Protein AF-A0A6M3J119-F1 (afdb_monomer_lite)

pLDDT: mean 86.16, std 17.38, range [34.91, 98.38]

InterPro domains:
  IPR001387 Cro/C1-type, helix-turn-helix domain [PF01381] (17-54)
  IPR001387 Cro/C1-type, helix-turn-helix domain [PS50943] (17-53)
  IPR001387 Cro/C1-type, helix-turn-helix domain [cd00093] (17-53)
  IPR010982 Lambda repressor-like, DNA-binding domain superfamily [G3DSA:1.10.260.40] (16-70)
  IPR010982 Lambda repressor-like, DNA-binding domain superfamily [SSF47413] (17-63)

Sequence (71 aa):
MKNKADDDGAISGLATKEIRLALGLSQEAWAKRLGVKRVATISRWENGHRAPNEHFHRRIRNAAAEVGVEL

Organism: NCBI:txid1070528

Foldseek 3Di:
DPDPQPPDLFDALCLLVVLCVLVVHDLVRSCVQQVNPDSVVSVCRNVRVDGDDPSSSVSSQVSCVVSVHHD

Secondary structure (DSSP, 8-state):
---TTSSSSPPPHHHHHHHHHHTT--HHHHHHHHT-S-HHHHHHHHTTSSPPPHHHHHHHHHHHHHTT---

Structure (mmCIF, N/CA/C/O backbone):
data_AF-A0A6M3J119-F1
#
_entry.id   AF-A0A6M3J119-F1
#
loop_
_atom_site.group_PDB
_atom_site.id
_atom_site.type_symbol
_atom_site.label_atom_id
_atom_site.label_alt_id
_atom_site.label_comp_id
_atom_site.label_asym_id
_atom_site.label_entity_id
_atom_site.label_seq_id
_atom_site.pdbx_PDB_ins_code
_atom_site.Cartn_x
_atom_site.Cartn_y
_atom_site.Cartn_z
_atom_site.occupancy
_atom_site.B_iso_or_equiv
_atom_site.auth_seq_id
_atom_site.auth_comp_id
_atom_site.auth_asym_id
_atom_site.auth_atom_id
_atom_site.pdbx_PDB_model_num
ATOM 1 N N . MET A 1 1 ? 7.771 9.313 -22.395 1.00 35.81 1 MET A N 1
ATOM 2 C CA . MET A 1 1 ? 8.037 7.860 -22.490 1.00 35.81 1 MET A CA 1
ATOM 3 C C . MET A 1 1 ? 6.798 7.154 -21.966 1.00 35.81 1 MET A C 1
ATOM 5 O O . MET A 1 1 ? 6.488 7.316 -20.795 1.00 35.81 1 MET A O 1
ATOM 9 N N . LYS A 1 2 ? 6.017 6.515 -22.845 1.00 34.91 2 LYS A N 1
ATOM 10 C CA . LYS A 1 2 ? 4.813 5.760 -22.461 1.00 34.91 2 LYS A CA 1
ATOM 11 C C . LYS A 1 2 ? 5.289 4.444 -21.844 1.00 34.91 2 LYS A C 1
ATOM 13 O O . LYS A 1 2 ? 6.062 3.737 -22.488 1.00 34.91 2 LYS A O 1
ATOM 18 N N . ASN A 1 3 ? 4.946 4.182 -20.585 1.00 39.09 3 ASN A N 1
ATOM 19 C CA . ASN A 1 3 ? 5.425 2.993 -19.890 1.00 39.09 3 ASN A CA 1
ATOM 20 C C . ASN A 1 3 ? 4.647 1.780 -20.413 1.00 39.09 3 ASN A C 1
ATOM 22 O O . ASN A 1 3 ? 3.427 1.746 -20.350 1.00 39.09 3 ASN A O 1
ATOM 26 N N . LYS A 1 4 ? 5.371 0.802 -20.954 1.00 40.91 4 LYS A N 1
ATOM 27 C CA . LYS A 1 4 ? 4.876 -0.474 -21.489 1.00 40.91 4 LYS A CA 1
ATOM 28 C C . LYS A 1 4 ? 4.447 -1.413 -20.343 1.00 40.91 4 LYS A C 1
ATOM 30 O O . LYS A 1 4 ? 5.018 -2.485 -20.190 1.00 40.91 4 LYS A O 1
ATOM 35 N N . ALA A 1 5 ? 3.551 -0.962 -19.467 1.00 47.44 5 ALA A N 1
ATOM 36 C CA . ALA A 1 5 ? 3.072 -1.727 -18.310 1.00 47.44 5 ALA A CA 1
ATOM 37 C C . ALA A 1 5 ? 1.547 -1.916 -18.301 1.00 47.44 5 ALA A C 1
ATOM 39 O O . ALA A 1 5 ? 1.039 -2.611 -17.428 1.00 47.44 5 ALA A O 1
ATOM 40 N N . ASP A 1 6 ? 0.840 -1.334 -19.271 1.00 43.62 6 ASP A N 1
ATOM 41 C CA . ASP A 1 6 ? -0.618 -1.224 -19.217 1.00 43.62 6 ASP A CA 1
ATOM 42 C C . ASP A 1 6 ? -1.355 -2.423 -19.863 1.00 43.62 6 ASP A C 1
ATOM 44 O O . ASP A 1 6 ? -2.568 -2.501 -19.731 1.00 43.62 6 ASP A O 1
ATOM 48 N N . ASP A 1 7 ? -0.652 -3.383 -20.492 1.00 44.94 7 ASP A N 1
ATOM 49 C CA . ASP A 1 7 ? -1.281 -4.455 -21.305 1.00 44.94 7 ASP A CA 1
ATOM 50 C C . ASP A 1 7 ? -1.161 -5.906 -20.762 1.00 44.94 7 ASP A C 1
ATOM 52 O O . ASP A 1 7 ? -1.820 -6.791 -21.296 1.00 44.94 7 ASP A O 1
ATOM 56 N N . ASP A 1 8 ? -0.400 -6.187 -19.689 1.00 49.06 8 ASP A N 1
ATOM 57 C CA . ASP A 1 8 ? -0.094 -7.578 -19.251 1.00 49.06 8 ASP A CA 1
ATOM 58 C C . ASP A 1 8 ? -0.605 -7.949 -17.831 1.00 49.06 8 ASP A C 1
ATOM 60 O O . ASP A 1 8 ? -0.013 -8.773 -17.131 1.00 49.06 8 ASP A O 1
ATOM 64 N N . GLY A 1 9 ? -1.685 -7.330 -17.336 1.00 57.66 9 GLY A N 1
ATOM 65 C CA . GLY A 1 9 ? -2.234 -7.642 -15.997 1.00 57.66 9 GLY A CA 1
ATOM 66 C C . GLY A 1 9 ? -1.343 -7.200 -14.821 1.00 57.66 9 GLY A C 1
ATOM 67 O O . GLY A 1 9 ? -1.481 -7.677 -13.687 1.00 57.66 9 GLY A O 1
ATOM 68 N N . ALA A 1 10 ? -0.400 -6.290 -15.085 1.00 67.81 10 ALA A N 1
ATOM 69 C CA . ALA A 1 10 ? 0.463 -5.689 -14.081 1.00 67.81 10 ALA A CA 1
ATOM 70 C C . ALA A 1 10 ? -0.279 -4.565 -13.344 1.00 67.81 10 ALA A C 1
ATOM 72 O O . ALA A 1 10 ? -0.681 -3.565 -13.933 1.00 67.81 10 ALA A O 1
ATOM 73 N N . ILE A 1 11 ? -0.422 -4.697 -12.024 1.00 80.81 11 ILE A N 1
ATOM 74 C CA . ILE A 1 11 ? -1.108 -3.679 -11.224 1.00 80.81 11 ILE A CA 1
ATOM 75 C C . ILE A 1 11 ? -0.255 -2.415 -11.158 1.00 80.81 11 ILE A C 1
ATOM 77 O O . ILE A 1 11 ? 0.869 -2.432 -10.643 1.00 80.81 11 ILE A O 1
ATOM 81 N N . SER A 1 12 ? -0.808 -1.304 -11.640 1.00 86.56 12 SER A N 1
ATOM 82 C CA . SER A 1 12 ? -0.138 -0.011 -11.588 1.00 86.56 12 SER A CA 1
ATOM 83 C C . SER A 1 12 ? -0.093 0.543 -10.160 1.00 86.56 12 SER A C 1
ATOM 85 O O . SER A 1 12 ? -0.915 0.243 -9.288 1.00 86.56 12 SER A O 1
ATOM 87 N N . GLY A 1 13 ? 0.890 1.403 -9.905 1.00 84.25 13 GLY A N 1
ATOM 88 C CA . GLY A 1 13 ? 0.982 2.108 -8.633 1.00 84.25 13 GLY A CA 1
ATOM 89 C C . GLY A 1 13 ? -0.190 3.064 -8.370 1.00 84.25 13 GLY A C 1
ATOM 90 O O . GLY A 1 13 ? -0.581 3.242 -7.216 1.00 84.25 13 GLY A O 1
ATOM 91 N N . LEU A 1 14 ? -0.795 3.614 -9.430 1.00 85.00 14 LEU A N 1
ATOM 92 C CA . LEU A 1 14 ? -1.999 4.445 -9.342 1.00 85.00 14 LEU A CA 1
ATOM 93 C C . LEU A 1 14 ? -3.213 3.628 -8.882 1.00 85.00 14 LEU A C 1
ATOM 95 O O . LEU A 1 14 ? -3.867 4.037 -7.927 1.00 85.00 14 LEU A O 1
ATOM 99 N N . ALA A 1 15 ? -3.429 2.433 -9.442 1.00 88.44 15 ALA A N 1
ATOM 100 C CA . ALA A 1 15 ? -4.495 1.531 -8.994 1.00 88.44 15 ALA A CA 1
ATOM 101 C C . ALA A 1 15 ? -4.341 1.173 -7.504 1.00 88.44 15 ALA A C 1
ATOM 103 O O . ALA A 1 15 ? -5.295 1.209 -6.731 1.00 88.44 15 ALA A O 1
ATOM 104 N N . THR A 1 16 ? -3.104 0.928 -7.052 1.00 92.31 16 THR A N 1
ATOM 105 C CA . THR A 1 16 ? -2.795 0.746 -5.621 1.00 92.31 16 THR A CA 1
ATOM 106 C C . THR A 1 16 ? -3.259 1.926 -4.754 1.00 92.31 16 THR A C 1
ATOM 108 O O . THR A 1 16 ? -3.793 1.708 -3.663 1.00 92.31 16 THR A O 1
ATOM 111 N N . LYS A 1 17 ? -3.069 3.168 -5.217 1.00 95.19 17 LYS A N 1
ATOM 112 C CA . LYS A 1 17 ? -3.476 4.376 -4.486 1.00 95.19 17 LYS A CA 1
ATOM 113 C C . LYS A 1 17 ? -4.995 4.462 -4.356 1.00 95.19 17 LYS A C 1
ATOM 115 O O . LYS A 1 17 ? -5.491 4.788 -3.281 1.00 95.19 17 LYS A O 1
ATOM 120 N N . GLU A 1 18 ? -5.716 4.176 -5.434 1.00 94.44 18 GLU A N 1
ATOM 121 C CA . GLU A 1 18 ? -7.180 4.247 -5.485 1.00 94.44 18 GLU A CA 1
ATOM 122 C C . GLU A 1 18 ? -7.821 3.245 -4.523 1.00 94.44 18 GLU A C 1
ATOM 124 O O . GLU A 1 18 ? -8.621 3.643 -3.679 1.00 94.44 18 GLU A O 1
ATOM 129 N N . ILE A 1 19 ? -7.379 1.983 -4.549 1.00 95.25 19 ILE A N 1
ATOM 130 C CA . ILE A 1 19 ? -7.849 0.936 -3.625 1.00 95.25 19 ILE A CA 1
ATOM 131 C C . ILE A 1 19 ? -7.597 1.349 -2.173 1.00 95.25 19 ILE A C 1
ATOM 133 O O . ILE A 1 19 ? -8.475 1.236 -1.318 1.00 95.25 19 ILE A O 1
ATOM 137 N N . ARG A 1 20 ? -6.396 1.866 -1.876 1.00 97.06 20 ARG A N 1
ATOM 138 C CA . ARG A 1 20 ? -6.048 2.319 -0.526 1.00 97.06 20 ARG A CA 1
ATOM 139 C C . ARG A 1 20 ? -6.990 3.421 -0.040 1.00 97.06 20 ARG A C 1
ATOM 141 O O . ARG A 1 20 ? -7.410 3.393 1.118 1.00 97.06 20 ARG A O 1
ATOM 148 N N . LEU A 1 21 ? -7.269 4.405 -0.893 1.00 96.62 21 LEU A N 1
ATOM 149 C CA . LEU A 1 21 ? -8.155 5.519 -0.562 1.00 96.62 21 LEU A CA 1
ATOM 150 C C . LEU A 1 21 ? -9.607 5.056 -0.405 1.00 96.62 21 LEU A C 1
ATOM 152 O O . LEU A 1 21 ? -10.259 5.492 0.539 1.00 96.62 21 LEU A O 1
ATOM 156 N N . ALA A 1 22 ? -10.078 4.131 -1.246 1.00 95.75 22 ALA A N 1
ATOM 157 C CA . ALA A 1 22 ? -11.406 3.527 -1.130 1.00 95.75 22 ALA A CA 1
ATOM 158 C C . ALA A 1 22 ? -11.589 2.765 0.197 1.00 95.75 22 ALA A C 1
ATOM 160 O O . ALA A 1 22 ? -12.662 2.790 0.790 1.00 95.75 22 ALA A O 1
ATOM 161 N N . LEU A 1 23 ? -10.516 2.158 0.713 1.00 95.00 23 LEU A N 1
ATOM 162 C CA . LEU A 1 23 ? -10.481 1.517 2.031 1.00 95.00 23 LEU A CA 1
ATOM 163 C C . LEU A 1 23 ? -10.293 2.502 3.204 1.00 95.00 23 LEU A C 1
ATOM 165 O O . LEU A 1 23 ? -10.228 2.068 4.354 1.00 95.00 23 LEU A O 1
ATOM 169 N N . GLY A 1 24 ? -10.138 3.805 2.945 1.00 97.12 24 GLY A N 1
ATOM 170 C CA . GLY A 1 24 ? -9.907 4.819 3.981 1.00 97.12 24 GLY A CA 1
ATOM 171 C C . GLY A 1 24 ? -8.559 4.689 4.705 1.00 97.12 24 GLY A C 1
ATOM 172 O O . GLY A 1 24 ? -8.424 5.122 5.849 1.00 97.12 24 GLY A O 1
ATOM 173 N N . LEU A 1 25 ? -7.552 4.071 4.077 1.00 97.88 25 LEU A N 1
ATOM 174 C CA . LEU A 1 25 ? -6.280 3.746 4.728 1.00 97.88 25 LEU A CA 1
ATOM 175 C C . LEU A 1 25 ? -5.191 4.799 4.473 1.00 97.88 25 LEU A C 1
ATOM 177 O O . LEU A 1 25 ? -5.012 5.306 3.361 1.00 97.88 25 LEU A O 1
ATOM 181 N N . SER A 1 26 ? -4.365 5.054 5.492 1.00 98.31 26 SER A N 1
ATOM 182 C CA . SER A 1 26 ? -3.086 5.754 5.319 1.00 98.31 26 SER A CA 1
ATOM 183 C C . SER A 1 26 ? -2.076 4.877 4.564 1.00 98.31 26 SER A C 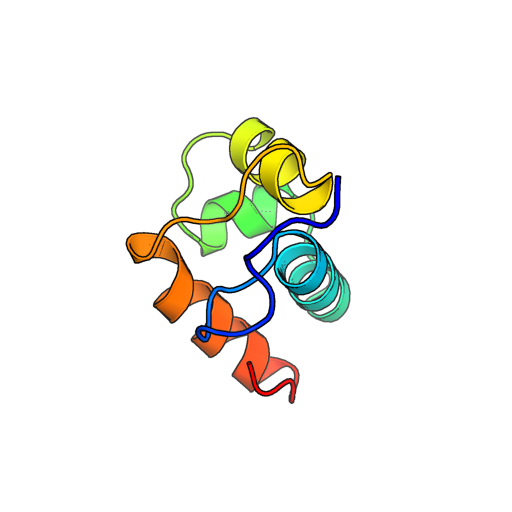1
ATOM 185 O O . SER A 1 26 ? -2.219 3.653 4.501 1.00 98.31 26 SER A O 1
ATOM 187 N N . GLN A 1 27 ? -1.013 5.473 4.008 1.00 98.19 27 GLN A N 1
ATOM 188 C CA . GLN A 1 27 ? 0.065 4.700 3.368 1.00 98.19 27 GLN A CA 1
ATOM 189 C C . GLN A 1 27 ? 0.743 3.727 4.344 1.00 98.19 27 GLN A C 1
ATOM 191 O O . GLN A 1 27 ? 1.172 2.648 3.941 1.00 98.19 27 GLN A O 1
ATOM 196 N N . GLU A 1 28 ? 0.817 4.079 5.629 1.00 98.38 28 GLU A N 1
ATOM 197 C CA . GLU A 1 28 ? 1.364 3.211 6.670 1.00 98.38 28 GLU A CA 1
ATOM 198 C C . GLU A 1 28 ? 0.451 2.018 6.967 1.00 98.38 28 GLU A C 1
ATOM 200 O O . GLU A 1 28 ? 0.909 0.873 6.976 1.00 98.38 28 GLU A O 1
ATOM 205 N N . ALA A 1 29 ? -0.853 2.260 7.128 1.00 98.12 29 ALA A N 1
ATOM 206 C CA . ALA A 1 29 ? -1.829 1.192 7.325 1.00 98.12 29 ALA A CA 1
ATOM 207 C C . ALA A 1 29 ? -1.875 0.248 6.113 1.00 98.12 29 ALA A C 1
ATOM 209 O O . ALA A 1 29 ? -1.949 -0.974 6.263 1.00 98.12 29 ALA A O 1
ATOM 210 N N . TRP A 1 30 ? -1.742 0.805 4.910 1.00 97.81 30 TRP A N 1
ATOM 211 C CA . TRP A 1 30 ? -1.645 0.035 3.679 1.00 97.81 30 TRP A CA 1
ATOM 212 C C . TRP A 1 30 ? -0.367 -0.798 3.591 1.00 97.81 30 TRP A C 1
ATOM 214 O O . TRP A 1 30 ? -0.430 -1.987 3.277 1.00 97.81 30 TRP A O 1
ATOM 224 N N . ALA A 1 31 ? 0.785 -0.224 3.952 1.00 97.69 31 ALA A N 1
ATOM 225 C CA . ALA A 1 31 ? 2.042 -0.958 4.030 1.00 97.69 31 ALA A CA 1
ATOM 226 C C . ALA A 1 31 ? 1.924 -2.149 4.993 1.00 97.69 31 ALA A C 1
ATOM 228 O O . ALA A 1 31 ? 2.265 -3.275 4.627 1.00 97.69 31 ALA A O 1
ATOM 229 N N . LYS A 1 32 ? 1.354 -1.927 6.185 1.00 97.88 32 LYS A N 1
ATOM 230 C CA . LYS A 1 32 ? 1.102 -2.980 7.178 1.00 97.88 32 LYS A CA 1
ATOM 231 C C . LYS A 1 32 ? 0.201 -4.082 6.617 1.00 97.88 32 LYS A C 1
ATOM 233 O O . LYS A 1 32 ? 0.544 -5.258 6.723 1.00 97.88 32 LYS A O 1
ATOM 238 N N . ARG A 1 33 ? -0.903 -3.714 5.963 1.00 95.94 33 ARG A N 1
ATOM 23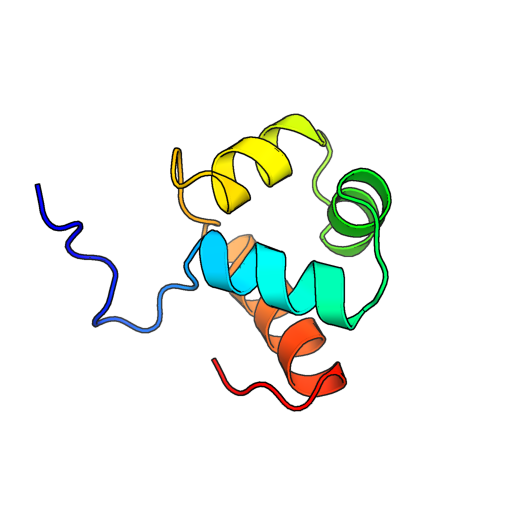9 C CA . ARG A 1 33 ? -1.850 -4.656 5.345 1.00 95.94 33 ARG A CA 1
ATOM 240 C C . ARG A 1 33 ? -1.200 -5.509 4.250 1.00 95.94 33 ARG A C 1
ATOM 242 O O . ARG A 1 33 ? -1.369 -6.730 4.219 1.00 95.94 33 ARG A O 1
ATOM 249 N N . LEU A 1 34 ? -0.396 -4.890 3.389 1.00 95.81 34 LEU A N 1
ATOM 250 C CA . LEU A 1 34 ? 0.339 -5.582 2.329 1.00 95.81 34 LEU A CA 1
ATOM 251 C C . LEU A 1 34 ? 1.598 -6.316 2.821 1.00 95.81 34 LEU A C 1
ATOM 253 O O . LEU A 1 34 ? 2.238 -7.010 2.033 1.00 95.81 34 LEU A O 1
ATOM 257 N N . GLY A 1 35 ? 1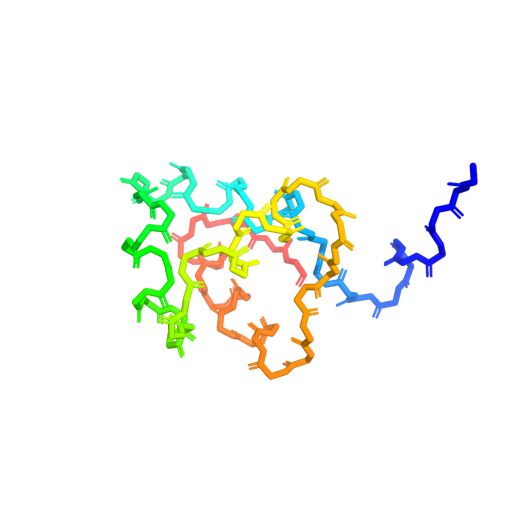.974 -6.194 4.098 1.00 96.69 35 GLY A N 1
ATOM 258 C CA . GLY A 1 35 ? 3.220 -6.757 4.628 1.00 96.69 35 GLY A CA 1
ATOM 259 C C . GLY A 1 35 ? 4.484 -6.072 4.089 1.00 96.69 35 GLY A C 1
ATOM 260 O O . GLY A 1 35 ? 5.561 -6.666 4.069 1.00 96.69 35 GLY A O 1
ATOM 261 N N . VAL A 1 36 ? 4.365 -4.827 3.629 1.00 96.69 36 VAL A N 1
ATOM 262 C CA . VAL A 1 36 ? 5.477 -3.999 3.164 1.00 96.69 36 VAL A CA 1
ATOM 263 C C . VAL A 1 36 ? 6.138 -3.338 4.372 1.00 96.69 36 VAL A C 1
ATOM 265 O O . VAL A 1 36 ? 5.521 -2.560 5.090 1.00 96.69 36 VAL A O 1
ATOM 268 N N . LYS A 1 37 ? 7.431 -3.606 4.581 1.00 94.62 37 LYS A N 1
ATOM 269 C CA . LYS A 1 37 ? 8.171 -3.117 5.761 1.00 94.62 37 LYS A CA 1
ATOM 270 C C . LYS A 1 37 ? 8.380 -1.598 5.801 1.00 94.62 37 LYS A C 1
ATOM 272 O O . LYS A 1 37 ? 8.644 -1.057 6.866 1.00 94.62 37 LYS A O 1
ATOM 277 N N . ARG A 1 38 ? 8.362 -0.914 4.651 1.00 96.06 38 ARG A N 1
ATOM 278 C CA . ARG A 1 38 ? 8.699 0.516 4.541 1.00 96.06 38 ARG A CA 1
ATOM 279 C C . ARG A 1 38 ? 7.592 1.278 3.823 1.00 96.06 38 ARG A C 1
ATOM 281 O O . ARG A 1 38 ? 7.323 1.000 2.657 1.00 96.06 38 ARG A O 1
ATOM 288 N N . VAL A 1 39 ? 7.051 2.311 4.465 1.00 96.81 39 VAL A N 1
ATOM 289 C CA . VAL A 1 39 ? 6.041 3.210 3.871 1.00 96.81 39 VAL A CA 1
ATOM 290 C C . VAL A 1 39 ? 6.562 3.891 2.598 1.00 96.81 39 VAL A C 1
ATOM 292 O O . VAL A 1 39 ? 5.827 4.053 1.629 1.00 96.81 39 VAL A O 1
ATOM 295 N N . ALA A 1 40 ? 7.865 4.185 2.529 1.00 97.19 40 ALA A N 1
ATOM 296 C CA . ALA A 1 40 ? 8.500 4.751 1.336 1.00 97.19 40 ALA A CA 1
ATOM 297 C C . ALA A 1 40 ? 8.342 3.876 0.074 1.00 97.19 40 ALA A C 1
ATOM 299 O O . ALA A 1 40 ? 8.340 4.402 -1.038 1.00 97.19 40 ALA A O 1
ATOM 300 N N . THR A 1 41 ? 8.192 2.554 0.220 1.00 96.38 41 THR A N 1
ATOM 301 C CA . THR A 1 41 ? 7.905 1.665 -0.915 1.00 96.38 41 THR A CA 1
ATOM 302 C C . THR A 1 41 ? 6.507 1.924 -1.474 1.00 96.38 41 THR A C 1
ATOM 304 O O . THR A 1 41 ? 6.369 2.029 -2.688 1.00 96.3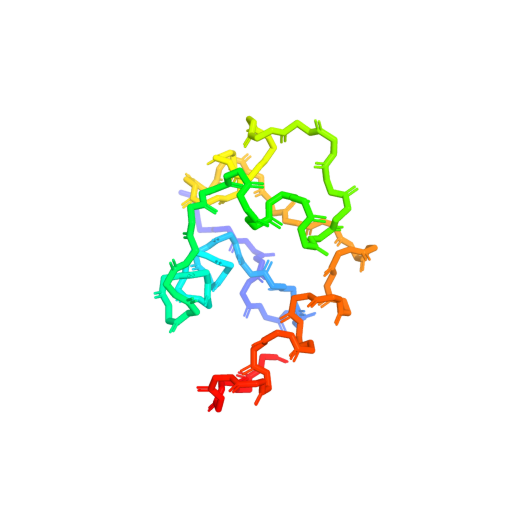8 41 THR A O 1
ATOM 307 N N . ILE A 1 42 ? 5.506 2.109 -0.604 1.00 97.25 42 ILE A N 1
ATOM 308 C CA . ILE A 1 42 ? 4.140 2.474 -1.006 1.00 97.25 42 ILE A CA 1
ATOM 309 C C . ILE A 1 42 ? 4.142 3.818 -1.730 1.00 97.25 42 ILE A C 1
ATOM 311 O O . ILE A 1 42 ? 3.622 3.917 -2.835 1.00 97.25 42 ILE A O 1
ATOM 315 N N . SER A 1 43 ? 4.803 4.831 -1.164 1.00 96.69 43 SER A N 1
ATOM 316 C CA . SER A 1 43 ? 4.898 6.150 -1.800 1.00 96.69 43 SER A CA 1
ATOM 317 C C . SER A 1 43 ? 5.531 6.080 -3.198 1.00 96.69 43 SER A C 1
ATOM 319 O O . SER A 1 43 ? 5.025 6.685 -4.139 1.00 96.69 43 SER A O 1
ATOM 321 N N . ARG A 1 44 ? 6.591 5.282 -3.390 1.00 95.50 44 ARG A N 1
ATOM 322 C CA . ARG A 1 44 ? 7.195 5.082 -4.721 1.00 95.50 44 ARG A CA 1
ATOM 323 C C . ARG A 1 44 ? 6.252 4.400 -5.706 1.00 95.50 44 ARG A C 1
ATOM 325 O O . ARG A 1 44 ? 6.310 4.729 -6.888 1.00 95.50 44 ARG A O 1
ATOM 332 N N . TRP A 1 45 ? 5.413 3.477 -5.237 1.00 95.56 45 TRP A N 1
ATOM 333 C CA . TRP A 1 45 ? 4.378 2.881 -6.075 1.00 95.56 45 TRP A CA 1
ATOM 334 C C . TRP A 1 45 ? 3.349 3.918 -6.489 1.00 95.56 45 TRP A C 1
ATOM 336 O O . TRP A 1 45 ? 3.191 4.186 -7.673 1.00 95.56 45 TRP A O 1
ATOM 346 N N . GLU A 1 46 ? 2.732 4.583 -5.524 1.00 95.38 46 GLU A N 1
ATOM 347 C CA . GLU A 1 46 ? 1.629 5.515 -5.769 1.00 95.38 46 GLU A CA 1
ATOM 348 C C . GLU A 1 46 ? 2.011 6.748 -6.594 1.00 95.38 46 GLU A C 1
ATOM 350 O O . GLU A 1 46 ? 1.142 7.360 -7.209 1.00 95.38 46 GLU A O 1
ATOM 355 N N . ASN A 1 47 ? 3.297 7.104 -6.626 1.00 93.62 47 ASN A N 1
ATOM 356 C CA . ASN A 1 47 ? 3.831 8.191 -7.451 1.00 93.62 47 ASN A CA 1
ATOM 357 C C . ASN A 1 47 ? 4.432 7.708 -8.786 1.00 93.62 47 ASN A C 1
ATOM 359 O O . ASN A 1 47 ? 5.078 8.481 -9.487 1.00 93.62 47 ASN A O 1
ATOM 363 N N . GLY A 1 48 ? 4.276 6.427 -9.138 1.00 90.00 48 GLY A N 1
ATOM 364 C CA . GLY A 1 48 ? 4.729 5.884 -10.422 1.00 90.00 48 GLY A CA 1
ATOM 365 C C . GLY A 1 48 ? 6.247 5.717 -10.558 1.00 90.00 48 GLY A C 1
ATOM 366 O O . GLY A 1 48 ? 6.726 5.343 -11.625 1.00 90.00 48 GLY A O 1
ATOM 367 N N . HIS A 1 49 ? 7.022 5.930 -9.489 1.00 91.62 49 HIS A N 1
ATOM 368 C CA . HIS A 1 49 ? 8.470 5.700 -9.502 1.00 91.62 49 HIS A CA 1
ATOM 369 C C . HIS A 1 49 ? 8.826 4.218 -9.678 1.00 91.62 49 HIS A C 1
ATOM 371 O O . HIS A 1 49 ? 9.917 3.893 -10.145 1.00 91.62 49 HIS A O 1
ATOM 377 N N . ARG A 1 50 ? 7.939 3.305 -9.263 1.00 89.75 50 ARG A N 1
ATOM 378 C CA . ARG A 1 50 ? 8.089 1.856 -9.454 1.00 89.75 50 ARG A CA 1
ATOM 379 C C . ARG A 1 50 ? 6.721 1.177 -9.420 1.00 89.75 50 ARG A C 1
ATOM 381 O O . ARG A 1 50 ? 5.872 1.610 -8.663 1.00 89.75 50 ARG A O 1
ATOM 388 N N . ALA A 1 51 ? 6.517 0.077 -10.135 1.00 90.00 51 ALA A N 1
ATOM 389 C CA . ALA A 1 51 ? 5.334 -0.762 -9.930 1.00 90.00 51 ALA A CA 1
ATOM 390 C C . ALA A 1 51 ? 5.515 -1.728 -8.733 1.00 90.00 51 ALA A C 1
ATOM 392 O O . ALA A 1 51 ? 6.651 -2.123 -8.423 1.00 90.00 51 ALA A O 1
ATOM 393 N N . PRO A 1 52 ? 4.425 -2.143 -8.060 1.00 91.69 52 PRO A N 1
ATOM 394 C CA . PRO A 1 52 ? 4.431 -3.329 -7.212 1.00 91.69 52 PRO A CA 1
ATOM 395 C C . PRO A 1 52 ? 4.919 -4.548 -8.002 1.00 91.69 52 PRO A C 1
ATOM 397 O O . PRO A 1 52 ? 4.570 -4.720 -9.169 1.00 91.69 52 PRO A O 1
ATOM 400 N N . ASN A 1 53 ? 5.731 -5.398 -7.372 1.00 90.56 53 ASN A N 1
ATOM 401 C CA . ASN A 1 53 ? 6.127 -6.667 -7.983 1.00 90.56 53 ASN A CA 1
ATOM 402 C C . ASN A 1 53 ? 5.030 -7.732 -7.798 1.00 90.56 53 ASN A C 1
ATOM 404 O O . ASN A 1 53 ? 4.099 -7.557 -7.007 1.00 90.56 53 ASN A O 1
ATOM 408 N N . GLU A 1 54 ? 5.185 -8.857 -8.492 1.00 88.25 54 GLU A N 1
ATOM 409 C CA . GLU A 1 54 ? 4.216 -9.958 -8.524 1.00 88.25 54 GLU A CA 1
ATOM 410 C C . GLU A 1 54 ? 3.825 -10.477 -7.129 1.00 88.25 54 GLU A C 1
ATOM 412 O O . GLU A 1 54 ? 2.660 -10.782 -6.874 1.00 88.25 54 GLU A O 1
ATOM 417 N N . HIS A 1 55 ? 4.766 -10.484 -6.174 1.00 90.56 55 HIS A N 1
ATOM 418 C CA . HIS A 1 55 ? 4.504 -10.901 -4.792 1.00 90.56 55 HIS A CA 1
ATOM 419 C C . HIS A 1 55 ? 3.359 -10.107 -4.140 1.00 90.56 55 HIS A C 1
ATOM 421 O O . HIS A 1 55 ? 2.602 -10.651 -3.330 1.00 90.56 55 HIS A O 1
ATOM 427 N N . PHE A 1 56 ? 3.213 -8.826 -4.490 1.00 93.38 56 PHE A N 1
ATOM 428 C CA . PHE A 1 56 ? 2.164 -7.967 -3.950 1.00 93.38 56 PHE A CA 1
ATOM 429 C C . PHE A 1 56 ? 0.891 -7.958 -4.794 1.00 93.38 56 PHE A C 1
ATOM 431 O O . PHE A 1 56 ? -0.158 -7.613 -4.253 1.00 93.38 56 PHE A O 1
ATOM 438 N N . HIS A 1 57 ? 0.935 -8.385 -6.062 1.00 92.00 57 HIS A N 1
ATOM 439 C CA . HIS A 1 57 ? -0.227 -8.334 -6.957 1.00 92.00 57 HIS A CA 1
ATOM 440 C C . HIS A 1 57 ? -1.429 -9.079 -6.384 1.00 92.00 57 HIS A C 1
ATOM 442 O O . HIS A 1 57 ? -2.501 -8.498 -6.270 1.00 92.00 57 HIS A O 1
ATOM 448 N N . ARG A 1 58 ? -1.244 -10.316 -5.904 1.00 91.06 58 ARG A N 1
ATOM 449 C CA . ARG A 1 58 ? -2.334 -11.094 -5.285 1.00 91.06 58 ARG A CA 1
ATOM 450 C C . ARG A 1 58 ? -2.976 -10.368 -4.097 1.00 91.06 58 ARG A C 1
ATOM 452 O O . ARG A 1 58 ? -4.190 -10.373 -3.950 1.00 91.06 58 ARG A O 1
ATOM 459 N N . ARG A 1 59 ? -2.167 -9.734 -3.243 1.00 94.19 59 ARG A N 1
ATOM 460 C CA . ARG A 1 59 ? -2.659 -9.026 -2.046 1.00 94.19 59 ARG A CA 1
ATOM 461 C C . ARG A 1 59 ? -3.433 -7.768 -2.432 1.00 94.19 59 ARG A C 1
ATOM 463 O O . ARG A 1 59 ? -4.429 -7.454 -1.791 1.00 94.19 59 ARG A O 1
ATOM 470 N N . ILE A 1 60 ? -2.983 -7.082 -3.482 1.00 94.56 60 ILE A N 1
ATOM 471 C CA . ILE A 1 60 ? -3.656 -5.899 -4.012 1.00 94.56 60 ILE A CA 1
ATOM 472 C C . ILE A 1 60 ? -4.974 -6.286 -4.698 1.00 94.56 60 ILE A C 1
ATOM 474 O O . ILE A 1 60 ? -5.975 -5.645 -4.411 1.00 94.56 60 ILE A O 1
ATOM 478 N N . ARG A 1 61 ? -5.024 -7.365 -5.500 1.00 92.69 61 ARG A N 1
ATOM 479 C CA . ARG A 1 61 ? -6.286 -7.855 -6.098 1.00 92.69 61 ARG A CA 1
ATOM 480 C C . ARG A 1 61 ? -7.319 -8.238 -5.047 1.00 92.69 61 ARG A C 1
ATOM 482 O O . ARG A 1 61 ? -8.472 -7.851 -5.166 1.00 92.69 61 ARG A O 1
ATOM 489 N N . ASN A 1 62 ? -6.907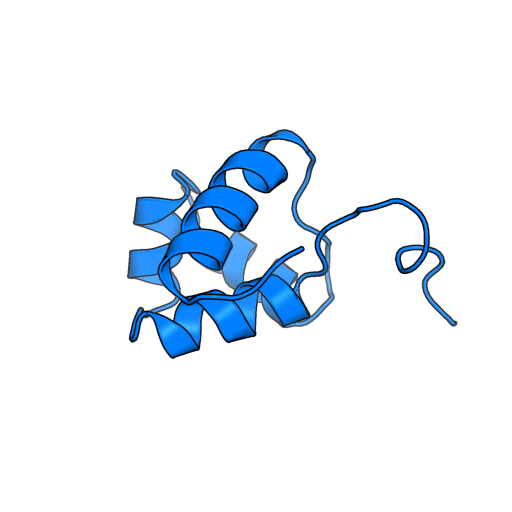 -8.936 -3.988 1.00 92.62 62 ASN A N 1
ATOM 490 C CA . ASN A 1 62 ? -7.827 -9.284 -2.903 1.00 92.62 62 ASN A CA 1
ATOM 491 C C . ASN A 1 62 ? -8.435 -8.030 -2.260 1.00 92.62 62 ASN A C 1
ATOM 493 O O . ASN A 1 62 ? -9.634 -7.978 -2.028 1.00 92.62 62 ASN A O 1
ATOM 497 N N . ALA A 1 63 ? -7.617 -7.003 -2.021 1.00 93.81 63 ALA A N 1
ATOM 498 C CA . ALA A 1 63 ? -8.100 -5.736 -1.489 1.00 93.81 63 ALA A CA 1
ATOM 499 C C . ALA A 1 63 ? -8.967 -4.952 -2.491 1.00 93.81 63 ALA A C 1
ATOM 501 O O . ALA A 1 63 ? -9.878 -4.250 -2.068 1.00 93.81 63 ALA A O 1
ATOM 502 N N . ALA A 1 64 ? -8.699 -5.068 -3.794 1.00 92.44 64 ALA A N 1
ATOM 503 C CA . ALA A 1 64 ? -9.518 -4.472 -4.847 1.00 92.44 64 ALA A CA 1
ATOM 504 C C . ALA A 1 64 ? -10.921 -5.098 -4.888 1.00 92.44 64 ALA A C 1
ATOM 506 O O . ALA A 1 64 ? -11.917 -4.378 -4.906 1.00 92.44 64 ALA A O 1
ATOM 507 N N . ALA A 1 65 ? -11.003 -6.427 -4.775 1.00 92.44 65 ALA A N 1
ATOM 508 C CA . ALA A 1 65 ? -12.270 -7.149 -4.713 1.00 92.44 65 ALA A CA 1
ATOM 509 C C . ALA A 1 65 ? -13.141 -6.715 -3.517 1.00 92.44 65 ALA A C 1
ATOM 511 O O . ALA A 1 65 ? -14.360 -6.642 -3.639 1.00 92.44 65 ALA A O 1
ATOM 512 N N . GLU A 1 66 ? -12.535 -6.358 -2.378 1.00 90.62 66 GLU A N 1
ATOM 513 C CA . GLU A 1 66 ? -13.264 -5.845 -1.204 1.00 90.62 66 GLU A CA 1
ATOM 514 C C . GLU A 1 66 ? -13.928 -4.482 -1.440 1.00 90.62 66 GLU A C 1
ATOM 516 O O . GLU A 1 66 ? -14.917 -4.162 -0.783 1.00 90.62 66 GLU A O 1
ATOM 521 N N . VAL A 1 67 ? -13.398 -3.683 -2.369 1.00 90.56 67 VAL A N 1
ATOM 522 C CA . VAL A 1 67 ? -13.960 -2.376 -2.748 1.00 90.56 67 VAL A CA 1
ATOM 523 C C . VAL A 1 67 ? -14.723 -2.420 -4.075 1.00 90.56 67 VAL A C 1
ATOM 525 O O . VAL A 1 67 ? -15.093 -1.372 -4.597 1.00 90.56 67 VAL A O 1
ATOM 528 N N . GLY A 1 68 ? -14.974 -3.616 -4.620 1.00 87.31 68 GLY A N 1
ATOM 529 C CA . GLY A 1 68 ? -15.712 -3.801 -5.873 1.00 87.31 68 GLY A CA 1
ATOM 530 C C . GLY A 1 68 ? -14.949 -3.367 -7.130 1.00 87.31 68 GLY A C 1
ATOM 531 O O . GLY A 1 68 ? -15.576 -3.049 -8.136 1.00 87.31 68 GLY A O 1
ATOM 532 N N . VAL A 1 69 ? -13.614 -3.331 -7.076 1.00 83.69 69 VAL A N 1
ATOM 533 C CA . VAL A 1 69 ? -12.746 -3.024 -8.223 1.00 83.69 69 VAL A CA 1
ATOM 534 C C . VAL A 1 69 ? -12.134 -4.325 -8.751 1.00 83.69 69 VAL A C 1
ATOM 536 O O . VAL A 1 69 ? -11.437 -5.019 -8.010 1.00 83.69 69 VAL A O 1
ATOM 539 N N . GLU A 1 70 ? -12.358 -4.646 -10.028 1.00 72.81 70 GLU A N 1
ATOM 540 C CA . GLU A 1 70 ? -11.658 -5.742 -10.718 1.00 72.81 70 GLU A CA 1
ATOM 541 C C . GLU A 1 70 ? -10.375 -5.228 -11.394 1.00 72.81 70 GLU A C 1
ATOM 543 O O . GLU A 1 70 ? -10.388 -4.177 -12.035 1.00 72.81 70 GLU A O 1
ATOM 548 N N . LEU A 1 71 ? -9.263 -5.956 -11.212 1.00 71.56 71 LEU A N 1
ATOM 549 C CA . LEU A 1 71 ? -7.907 -5.622 -11.684 1.00 71.56 71 LEU A CA 1
ATOM 550 C C . LEU A 1 71 ? -7.222 -6.812 -12.350 1.00 71.56 71 LEU A C 1
ATOM 552 O O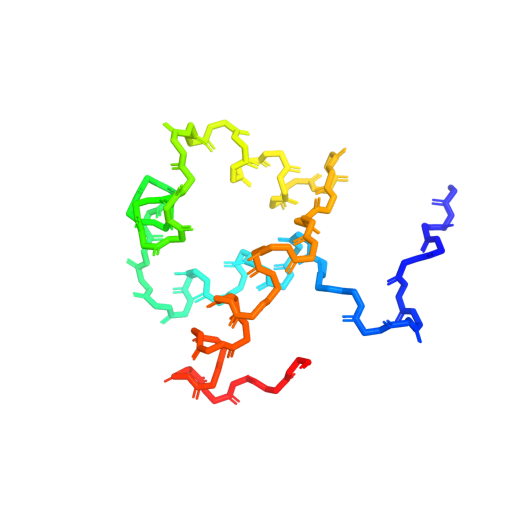 . LEU A 1 71 ? -7.341 -7.935 -11.800 1.00 71.56 71 LEU A O 1
#

Radius of gyration: 11.33 Å; chains: 1; bounding box: 24×19×30 Å